Protein AF-A0A524C4P3-F1 (afdb_monomer_lite)

Foldseek 3Di:
DDVVVVVVVVVLVVVLVVLLVVLVVLLVVLVVVLVVCCVVPNNVCSVPDCSVVVSVVVNVVSLVSLVVRQDDPVSVVSSVVSVVVSVVVD

Secondary structure (DSSP, 8-state):
--HHHHHHHHHHHHHHHHHHHHHHHHHHHHHHHHHHHHHHH-HHHHHHSSHHHHHHHHHHHHHHHHHHH--SHHHHHHHHHHHHHHHTT-

pLDDT: mean 91.34, std 6.68, range [58.59, 97.75]

Sequence (90 aa):
MSDQIKVVMYIKNMISDMIFLNSIIATELMKITENLAALRHGEDFLKSSNCLPEHKILNEQIMEIVDKYNKTSEEIKRKEALENHILKHI

Structure (mmCIF, N/CA/C/O backbone):
data_AF-A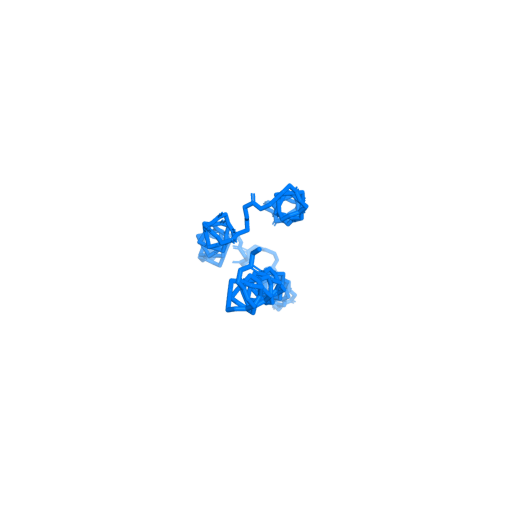0A524C4P3-F1
#
_entry.id   AF-A0A524C4P3-F1
#
loop_
_atom_site.group_PDB
_atom_site.id
_atom_site.type_symbol
_atom_site.label_atom_id
_atom_site.label_alt_id
_atom_site.label_comp_id
_atom_site.label_asym_id
_atom_site.label_entity_id
_atom_site.label_seq_id
_atom_site.pdbx_PDB_ins_code
_atom_site.Cartn_x
_atom_site.Cartn_y
_atom_site.Cartn_z
_atom_site.occupancy
_atom_site.B_iso_or_equiv
_atom_site.auth_seq_id
_atom_site.auth_comp_id
_atom_site.auth_asym_id
_atom_site.auth_atom_id
_atom_site.pdbx_PDB_model_num
ATOM 1 N N . MET A 1 1 ? -19.474 -0.567 28.212 1.00 63.31 1 MET A N 1
ATOM 2 C CA . MET A 1 1 ? -19.102 -1.427 27.066 1.00 63.31 1 MET A CA 1
ATOM 3 C C . MET A 1 1 ? -18.635 -2.762 27.629 1.00 63.31 1 MET A C 1
ATOM 5 O O . MET A 1 1 ? -17.781 -2.724 28.508 1.00 63.31 1 MET A O 1
ATOM 9 N N . SER A 1 2 ? -19.236 -3.889 27.227 1.00 86.62 2 SER A N 1
ATOM 10 C CA . SER A 1 2 ? -18.869 -5.217 27.760 1.00 86.62 2 SER A CA 1
ATOM 11 C C . SER A 1 2 ? -17.394 -5.522 27.457 1.00 86.62 2 SER A C 1
ATOM 13 O O . SER A 1 2 ? -16.882 -5.102 26.416 1.00 86.62 2 SER A O 1
ATOM 15 N N . ASP A 1 3 ? -16.698 -6.219 28.356 1.00 91.56 3 ASP A N 1
ATOM 16 C CA . ASP A 1 3 ? -15.273 -6.534 28.183 1.00 91.56 3 ASP A CA 1
ATOM 17 C C . ASP A 1 3 ? -15.002 -7.370 26.923 1.00 91.56 3 ASP A C 1
ATOM 19 O O . ASP A 1 3 ? -13.957 -7.217 26.296 1.00 91.56 3 ASP A O 1
ATOM 23 N N . GLN A 1 4 ? -15.986 -8.146 26.461 1.00 92.81 4 GLN A N 1
ATOM 24 C CA . GLN A 1 4 ? -15.908 -8.872 25.190 1.00 92.81 4 GLN A CA 1
ATOM 25 C C . GLN A 1 4 ? -15.774 -7.917 23.994 1.00 92.81 4 GLN A C 1
ATOM 27 O O . GLN A 1 4 ? -14.962 -8.154 23.104 1.00 92.81 4 GLN A O 1
ATOM 32 N N . ILE A 1 5 ? -16.510 -6.800 23.990 1.00 93.75 5 ILE A N 1
ATOM 33 C CA . ILE A 1 5 ? -16.440 -5.800 22.911 1.00 93.75 5 ILE A CA 1
ATOM 34 C C . ILE A 1 5 ? -15.057 -5.136 22.890 1.00 93.75 5 ILE A C 1
ATOM 36 O O . ILE A 1 5 ? -14.511 -4.892 21.817 1.00 93.75 5 ILE A O 1
ATOM 40 N N . LYS A 1 6 ? -14.458 -4.882 24.063 1.00 93.81 6 LYS A N 1
ATOM 41 C CA . LYS A 1 6 ? -13.098 -4.321 24.152 1.00 93.81 6 LYS A CA 1
ATOM 42 C C . LYS A 1 6 ? -12.063 -5.267 23.541 1.00 93.81 6 LYS A C 1
ATOM 44 O O . LYS A 1 6 ? -11.227 -4.818 22.764 1.00 93.81 6 LYS A O 1
ATOM 49 N N . VAL A 1 7 ? -12.145 -6.561 23.859 1.00 96.19 7 VAL A N 1
ATOM 50 C CA . VAL A 1 7 ? -11.235 -7.583 23.316 1.00 96.19 7 VAL A CA 1
ATOM 51 C C . VAL A 1 7 ? -11.385 -7.702 21.800 1.00 96.19 7 VAL A C 1
ATOM 53 O O . VAL A 1 7 ? -10.386 -7.693 21.087 1.00 96.19 7 VAL A O 1
ATOM 56 N N . VAL A 1 8 ? -12.619 -7.744 21.287 1.00 95.75 8 VAL A N 1
ATOM 57 C CA . VAL A 1 8 ? -12.871 -7.802 19.838 1.00 95.75 8 VAL A CA 1
ATOM 58 C C . VAL A 1 8 ? -12.301 -6.575 19.127 1.00 95.75 8 VAL A C 1
ATOM 60 O O . VAL A 1 8 ? -11.644 -6.717 18.098 1.00 95.75 8 VAL A O 1
ATOM 63 N N . MET A 1 9 ? -12.492 -5.378 19.686 1.00 93.06 9 MET A N 1
ATOM 64 C CA . MET A 1 9 ? -11.954 -4.148 19.103 1.00 93.06 9 MET A CA 1
ATOM 65 C C . MET A 1 9 ? -10.421 -4.133 19.108 1.00 93.06 9 MET A C 1
ATOM 67 O O . MET A 1 9 ? -9.803 -3.737 18.122 1.00 93.06 9 MET A O 1
ATOM 71 N N . TYR A 1 10 ? -9.800 -4.613 20.188 1.00 94.69 10 TYR A N 1
ATOM 72 C CA . TYR A 1 10 ? -8.348 -4.752 20.277 1.00 94.69 10 TYR A CA 1
ATOM 73 C C . TYR A 1 10 ? -7.799 -5.693 19.196 1.00 94.69 10 TYR A C 1
ATOM 75 O O . TYR A 1 10 ? -6.889 -5.316 18.459 1.00 94.69 10 TYR A O 1
ATOM 83 N N . ILE A 1 11 ? -8.404 -6.875 19.036 1.00 96.12 11 ILE A N 1
ATOM 84 C CA . ILE A 1 11 ? -8.016 -7.843 18.000 1.00 96.12 11 ILE A CA 1
ATOM 85 C C . ILE A 1 11 ? -8.219 -7.253 16.599 1.00 96.12 11 ILE A C 1
ATOM 87 O O . ILE A 1 11 ? -7.333 -7.375 15.755 1.00 96.12 11 ILE A O 1
ATOM 91 N N . LYS A 1 12 ? -9.346 -6.569 16.345 1.00 94.69 12 LYS A N 1
ATOM 92 C CA . LYS A 1 12 ? -9.589 -5.893 15.060 1.00 94.69 12 LYS A CA 1
ATOM 93 C C . LYS A 1 12 ? -8.469 -4.911 14.738 1.00 94.69 12 LYS A C 1
A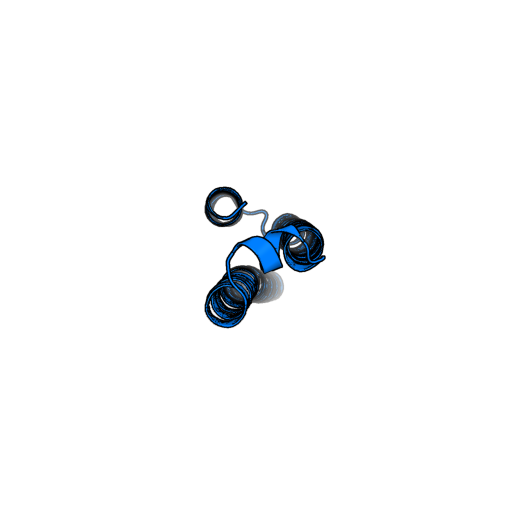TOM 95 O O . LYS A 1 12 ? -8.000 -4.894 13.605 1.00 94.69 12 LYS A O 1
ATOM 100 N N . ASN A 1 13 ? -8.051 -4.101 15.711 1.00 93.88 13 ASN A N 1
ATOM 101 C CA . ASN A 1 13 ? -7.010 -3.096 15.503 1.00 93.88 13 ASN A CA 1
ATOM 102 C C . ASN A 1 13 ? -5.661 -3.755 15.191 1.00 93.88 13 ASN A C 1
ATOM 104 O O . ASN A 1 13 ? -5.036 -3.392 14.199 1.00 93.88 13 ASN A O 1
ATOM 108 N N . MET A 1 14 ? -5.275 -4.794 15.943 1.00 96.56 14 MET A N 1
ATOM 109 C CA . MET A 1 14 ? -4.064 -5.572 15.650 1.00 96.56 14 MET A CA 1
ATOM 110 C C . MET A 1 14 ? -4.073 -6.155 14.231 1.00 96.56 14 MET A C 1
ATOM 112 O O . MET A 1 14 ? -3.075 -6.071 13.520 1.00 96.56 14 MET A O 1
ATOM 116 N N . ILE A 1 15 ? -5.201 -6.726 13.794 1.00 96.94 15 ILE A N 1
ATOM 117 C CA . ILE A 1 15 ? -5.337 -7.267 12.434 1.00 96.94 15 ILE A CA 1
ATOM 118 C C . ILE A 1 15 ? -5.234 -6.144 11.396 1.00 96.94 15 ILE A C 1
ATOM 120 O O . ILE A 1 15 ? -4.568 -6.314 10.379 1.00 96.94 15 ILE A O 1
ATOM 124 N N . SER A 1 16 ? -5.848 -4.989 11.656 1.00 95.44 16 SER A N 1
ATOM 125 C CA . SER A 1 16 ? -5.758 -3.811 10.787 1.00 95.44 16 SER A CA 1
ATOM 126 C C . SER A 1 16 ? -4.309 -3.357 10.599 1.00 95.44 16 SER A C 1
ATOM 128 O O . SER A 1 16 ? -3.884 -3.081 9.476 1.00 95.44 16 SER A O 1
ATOM 130 N N . ASP A 1 17 ? -3.537 -3.331 11.687 1.00 96.00 17 ASP A N 1
ATOM 131 C CA . ASP A 1 17 ? -2.114 -2.986 11.677 1.00 96.00 17 ASP A CA 1
ATOM 132 C C . ASP A 1 17 ? -1.291 -4.015 10.898 1.00 96.00 17 ASP A C 1
ATOM 134 O O . ASP A 1 17 ? -0.448 -3.643 10.082 1.00 96.00 17 ASP A O 1
ATOM 138 N N . MET A 1 18 ? -1.577 -5.308 11.078 1.00 97.75 18 MET A N 1
ATOM 139 C CA . MET A 1 18 ? -0.934 -6.373 10.308 1.00 97.75 18 MET A CA 1
ATOM 140 C C . MET A 1 18 ? -1.237 -6.270 8.813 1.00 97.75 18 MET A C 1
ATOM 142 O O . MET A 1 18 ? -0.327 -6.427 8.002 1.00 97.75 18 MET A O 1
ATOM 146 N N . ILE A 1 19 ? -2.490 -6.006 8.430 1.00 96.38 19 ILE A N 1
ATOM 147 C CA . ILE A 1 19 ? -2.874 -5.811 7.025 1.00 96.38 19 ILE A CA 1
ATOM 148 C C . ILE A 1 19 ? -2.081 -4.647 6.431 1.00 96.38 19 ILE A C 1
ATOM 150 O O . ILE A 1 19 ? -1.509 -4.773 5.349 1.00 96.38 19 ILE A O 1
ATOM 154 N N . PHE A 1 20 ? -2.000 -3.533 7.158 1.00 95.69 20 PHE A N 1
ATOM 155 C CA . PHE A 1 20 ? -1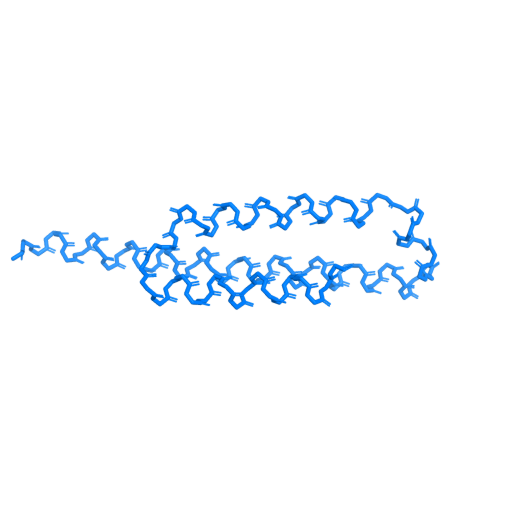.266 -2.358 6.711 1.00 95.69 20 PHE A CA 1
ATOM 156 C C . PHE A 1 20 ? 0.238 -2.633 6.540 1.00 95.69 20 PHE A C 1
ATOM 158 O O . PHE A 1 20 ? 0.797 -2.341 5.485 1.00 95.69 20 PHE A O 1
ATOM 165 N N . LEU A 1 21 ? 0.888 -3.261 7.525 1.00 96.75 21 LEU A N 1
ATOM 166 C CA . LEU A 1 21 ? 2.314 -3.604 7.443 1.00 96.75 21 LEU A CA 1
ATOM 167 C C . LEU A 1 21 ? 2.620 -4.576 6.300 1.00 96.75 21 LEU A C 1
ATOM 169 O O . LEU A 1 21 ? 3.584 -4.370 5.567 1.00 96.75 21 LEU A O 1
ATOM 173 N N . ASN A 1 22 ? 1.791 -5.605 6.106 1.00 97.19 22 ASN A N 1
ATOM 174 C CA . ASN A 1 22 ? 1.969 -6.537 4.990 1.00 97.19 22 ASN A CA 1
ATOM 175 C C . ASN A 1 22 ? 1.801 -5.848 3.631 1.00 97.19 22 ASN A C 1
ATOM 177 O O . ASN A 1 22 ? 2.483 -6.212 2.679 1.00 97.19 22 ASN A O 1
ATOM 181 N N . SER A 1 23 ? 0.946 -4.829 3.551 1.00 96.19 23 SER A N 1
ATOM 182 C CA . SER A 1 23 ? 0.762 -4.034 2.333 1.00 96.19 23 SER A CA 1
ATOM 183 C C . SER A 1 23 ? 2.016 -3.223 1.986 1.00 96.19 23 SER A C 1
ATOM 185 O O . SER A 1 23 ? 2.438 -3.203 0.830 1.00 96.19 23 SER A O 1
ATOM 187 N N . ILE A 1 24 ? 2.674 -2.627 2.988 1.00 95.69 24 ILE A N 1
ATOM 188 C CA . ILE A 1 24 ? 3.981 -1.970 2.810 1.00 95.69 24 ILE A CA 1
ATOM 189 C C . ILE A 1 24 ? 5.028 -2.989 2.351 1.00 95.69 24 ILE A C 1
ATOM 191 O O . ILE A 1 24 ? 5.702 -2.779 1.352 1.00 95.69 24 ILE A O 1
ATOM 195 N N . ILE A 1 25 ? 5.144 -4.126 3.040 1.00 96.25 25 ILE A N 1
ATOM 196 C CA . ILE A 1 25 ? 6.144 -5.149 2.700 1.00 96.25 25 ILE A CA 1
ATOM 197 C C . ILE A 1 25 ? 5.952 -5.650 1.264 1.00 96.25 25 ILE A C 1
ATOM 199 O O . ILE A 1 25 ? 6.924 -5.770 0.522 1.00 96.25 25 ILE A O 1
ATOM 203 N N . ALA A 1 26 ? 4.712 -5.926 0.858 1.00 96.06 26 ALA A N 1
ATOM 204 C CA . ALA A 1 26 ? 4.411 -6.412 -0.482 1.00 96.06 26 ALA A CA 1
ATOM 205 C C . ALA A 1 26 ? 4.788 -5.390 -1.566 1.00 96.06 26 ALA A C 1
ATOM 207 O O . ALA A 1 26 ? 5.449 -5.753 -2.537 1.00 96.06 26 ALA A O 1
ATOM 208 N N . THR A 1 27 ? 4.419 -4.120 -1.377 1.00 94.75 27 THR A N 1
ATOM 209 C CA . THR A 1 27 ? 4.722 -3.044 -2.339 1.00 94.75 27 THR A CA 1
ATOM 210 C C . THR A 1 27 ? 6.231 -2.801 -2.471 1.00 94.75 27 THR A C 1
ATOM 212 O O . THR A 1 27 ? 6.744 -2.698 -3.585 1.00 94.75 27 THR A O 1
ATOM 215 N N . GLU A 1 28 ? 6.976 -2.827 -1.364 1.00 94.94 28 GLU A N 1
ATOM 216 C CA . GLU A 1 28 ? 8.440 -2.694 -1.372 1.00 94.94 28 GLU A CA 1
ATOM 217 C C . GLU A 1 28 ? 9.137 -3.904 -2.019 1.00 94.94 28 GLU A C 1
ATOM 219 O O . GLU A 1 28 ? 10.081 -3.748 -2.796 1.00 94.94 28 GLU A O 1
ATOM 224 N N . LEU A 1 29 ? 8.658 -5.129 -1.768 1.00 95.75 29 LEU A N 1
ATOM 225 C CA . LEU A 1 29 ? 9.197 -6.338 -2.403 1.00 95.75 29 LEU A CA 1
ATOM 226 C C . LEU A 1 29 ? 8.985 -6.344 -3.922 1.00 95.75 29 LEU A C 1
ATOM 228 O O . LEU A 1 29 ? 9.880 -6.773 -4.657 1.00 95.75 29 LEU A O 1
ATOM 232 N N . MET A 1 30 ? 7.844 -5.844 -4.408 1.00 93.69 30 MET A N 1
ATOM 233 C CA . MET A 1 30 ? 7.614 -5.664 -5.846 1.00 93.69 30 MET A CA 1
ATOM 234 C C . MET A 1 30 ? 8.652 -4.712 -6.441 1.00 93.69 30 MET A C 1
ATOM 236 O O . MET A 1 30 ? 9.277 -5.045 -7.448 1.00 93.69 30 MET A O 1
ATOM 240 N N . LYS A 1 31 ? 8.932 -3.584 -5.775 1.00 91.44 31 LYS A N 1
ATOM 241 C CA . LYS A 1 31 ? 9.950 -2.625 -6.228 1.00 91.44 31 LYS A CA 1
ATOM 242 C C . LYS A 1 31 ? 11.364 -3.156 -6.204 1.00 91.44 31 LYS A C 1
ATOM 244 O O . LYS A 1 31 ? 12.105 -2.949 -7.161 1.00 91.44 31 LYS A O 1
ATOM 249 N N . ILE A 1 32 ? 11.741 -3.884 -5.161 1.00 94.00 32 ILE A N 1
ATOM 250 C CA . ILE A 1 32 ? 13.038 -4.563 -5.122 1.00 94.00 32 ILE A CA 1
ATOM 251 C C . ILE A 1 32 ? 13.162 -5.525 -6.310 1.00 94.00 32 ILE A C 1
ATOM 253 O O . ILE A 1 32 ? 14.210 -5.571 -6.953 1.00 94.00 32 ILE A O 1
ATOM 257 N N . THR A 1 33 ? 12.091 -6.250 -6.633 1.00 92.81 33 THR A N 1
ATOM 258 C CA . THR A 1 33 ? 12.069 -7.207 -7.746 1.00 92.81 33 THR A CA 1
ATOM 259 C C . THR A 1 33 ? 12.184 -6.512 -9.105 1.00 92.81 33 THR A C 1
ATOM 261 O O . THR A 1 33 ? 12.999 -6.925 -9.929 1.00 92.81 33 THR A O 1
ATOM 264 N N . GLU A 1 34 ? 11.436 -5.429 -9.324 1.00 91.81 34 GLU A N 1
ATOM 265 C CA . GLU A 1 34 ? 11.532 -4.600 -10.534 1.00 91.81 34 GLU A CA 1
ATOM 266 C C . GLU A 1 34 ? 12.940 -4.024 -10.709 1.00 91.81 34 GLU A C 1
ATOM 268 O O . GLU A 1 34 ? 13.556 -4.182 -11.763 1.00 91.81 34 GLU A O 1
ATOM 273 N N . ASN A 1 35 ? 13.484 -3.416 -9.653 1.00 91.44 35 ASN A N 1
ATOM 274 C CA . ASN A 1 35 ? 14.819 -2.829 -9.668 1.00 91.44 35 ASN A CA 1
ATOM 275 C C . ASN A 1 35 ? 15.886 -3.888 -9.958 1.00 91.44 35 ASN A C 1
ATOM 277 O O . ASN A 1 35 ? 16.796 -3.653 -10.751 1.00 91.44 35 ASN A O 1
ATOM 281 N N . LEU A 1 36 ? 15.766 -5.080 -9.366 1.00 94.25 36 LEU A N 1
ATOM 282 C CA . LEU A 1 36 ? 16.680 -6.187 -9.631 1.00 94.25 36 LEU A CA 1
ATOM 283 C C . LEU A 1 36 ? 16.588 -6.671 -11.086 1.00 94.25 36 LEU A C 1
ATOM 285 O O . LEU A 1 36 ? 17.616 -6.956 -11.706 1.00 94.25 36 LEU A O 1
ATOM 289 N N . ALA A 1 37 ? 15.380 -6.742 -11.649 1.00 91.12 37 ALA A N 1
ATOM 290 C CA . ALA A 1 37 ? 15.179 -7.099 -13.048 1.00 91.12 37 ALA A CA 1
ATOM 291 C C . ALA A 1 37 ? 15.788 -6.052 -13.996 1.00 91.12 37 ALA A C 1
ATOM 293 O O . ALA A 1 37 ? 16.501 -6.430 -14.929 1.00 91.12 37 ALA A O 1
ATOM 294 N N . ALA A 1 38 ? 15.596 -4.757 -13.722 1.00 92.38 38 ALA A N 1
ATOM 295 C CA . ALA A 1 38 ? 16.220 -3.668 -14.476 1.00 92.38 38 ALA A CA 1
ATOM 296 C C . ALA A 1 38 ? 17.750 -3.692 -14.382 1.00 92.38 38 ALA A C 1
ATOM 298 O O . ALA A 1 38 ? 18.427 -3.550 -15.396 1.00 92.38 38 ALA A O 1
ATOM 299 N N . LEU A 1 39 ? 18.315 -3.935 -13.195 1.00 94.56 39 LEU A N 1
ATOM 300 C CA . LEU A 1 39 ? 19.766 -4.061 -13.016 1.00 94.56 39 LEU A CA 1
ATOM 301 C C . LEU A 1 39 ? 20.353 -5.216 -13.834 1.00 94.56 39 LEU A C 1
ATOM 303 O O . LEU A 1 39 ? 21.471 -5.115 -14.335 1.00 94.56 39 LEU A O 1
ATOM 307 N N . ARG A 1 40 ? 19.611 -6.321 -13.970 1.00 93.56 40 ARG A N 1
ATOM 308 C CA . ARG A 1 40 ? 20.070 -7.512 -14.693 1.00 93.56 40 ARG A CA 1
ATOM 309 C C . ARG A 1 40 ? 19.897 -7.409 -16.208 1.00 93.56 40 ARG A C 1
ATOM 311 O O . ARG A 1 40 ? 20.750 -7.907 -16.940 1.00 93.56 40 ARG A O 1
ATOM 318 N N . HIS A 1 41 ? 18.786 -6.843 -16.672 1.00 91.31 41 HIS A N 1
ATOM 319 C CA . HIS A 1 41 ? 18.365 -6.903 -18.077 1.00 91.31 41 HIS A CA 1
ATOM 320 C C . HIS A 1 41 ? 18.288 -5.532 -18.771 1.00 91.31 41 HIS A C 1
ATOM 322 O O . HIS A 1 41 ? 18.062 -5.483 -19.978 1.00 91.31 41 HIS A O 1
ATOM 328 N N . GLY A 1 42 ? 18.510 -4.437 -18.039 1.00 90.25 42 GLY A N 1
ATOM 329 C CA . GLY A 1 42 ? 18.308 -3.059 -18.493 1.00 90.25 42 GLY A CA 1
ATOM 330 C C . GLY A 1 42 ? 16.874 -2.567 -18.264 1.00 90.25 42 GLY A C 1
ATOM 331 O O . GLY A 1 42 ? 15.939 -3.358 -18.164 1.00 90.25 42 GLY A O 1
ATOM 332 N N . GLU A 1 43 ? 16.675 -1.247 -18.198 1.00 87.00 43 GLU A N 1
ATOM 333 C CA . GLU A 1 43 ? 15.344 -0.648 -17.972 1.00 87.00 43 GLU A CA 1
ATOM 334 C C . GLU A 1 43 ? 14.328 -0.991 -19.074 1.00 87.00 43 GLU A C 1
ATOM 336 O O . GLU A 1 43 ? 13.131 -1.120 -18.808 1.00 87.00 43 GLU A O 1
ATOM 341 N N . ASP A 1 44 ? 14.794 -1.197 -20.307 1.00 88.44 44 ASP A N 1
ATOM 342 C CA . ASP A 1 44 ? 13.937 -1.553 -21.442 1.00 88.44 44 ASP A CA 1
ATOM 343 C C . ASP A 1 44 ? 13.255 -2.917 -21.255 1.00 88.44 44 ASP A C 1
ATOM 345 O O . ASP A 1 44 ? 12.166 -3.153 -21.788 1.00 88.44 44 ASP A O 1
ATOM 349 N N . PHE A 1 45 ? 13.837 -3.802 -20.438 1.00 89.81 45 PHE A N 1
ATOM 350 C CA . PHE A 1 45 ? 13.217 -5.072 -20.071 1.00 89.81 45 PHE A CA 1
ATOM 351 C C . PHE A 1 45 ? 11.934 -4.873 -19.253 1.00 89.81 45 PHE A C 1
ATOM 353 O O . PHE A 1 45 ? 10.930 -5.536 -19.506 1.00 89.81 45 PHE A O 1
A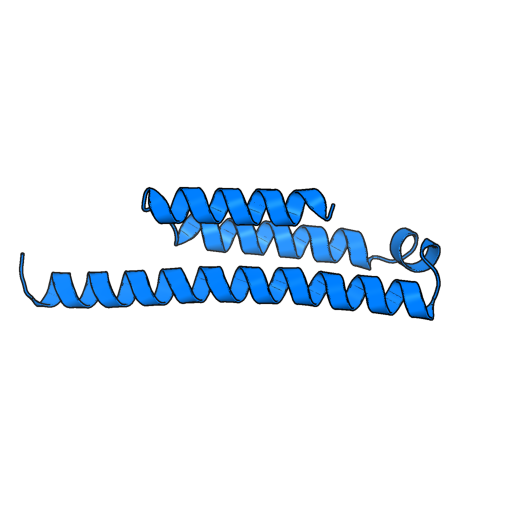TOM 360 N N . LEU A 1 46 ? 11.916 -3.931 -18.303 1.00 84.56 46 LEU A N 1
ATOM 361 C CA . LEU A 1 46 ? 10.710 -3.657 -17.513 1.00 84.56 46 LEU A CA 1
ATOM 362 C C . LEU A 1 46 ? 9.573 -3.121 -18.386 1.00 84.56 46 LEU A C 1
ATOM 364 O O . LEU A 1 46 ? 8.427 -3.514 -18.200 1.00 84.56 46 LEU A O 1
ATOM 368 N N . LYS A 1 47 ? 9.895 -2.270 -19.368 1.00 83.62 47 LYS A N 1
ATOM 369 C CA . LYS A 1 47 ? 8.910 -1.684 -20.293 1.00 83.62 47 LYS A CA 1
ATOM 370 C C . LYS A 1 47 ? 8.349 -2.691 -21.298 1.00 83.62 47 LYS A C 1
ATOM 372 O O . LYS A 1 47 ? 7.227 -2.522 -21.762 1.00 83.62 47 LYS A O 1
ATOM 377 N N . SER A 1 48 ? 9.143 -3.694 -21.669 1.00 87.50 48 SER A N 1
ATOM 378 C CA . SER A 1 48 ? 8.768 -4.717 -22.655 1.00 87.50 48 SER A CA 1
ATOM 379 C C . SER A 1 48 ? 8.180 -5.989 -22.036 1.00 87.50 48 SER A C 1
ATOM 381 O O . SER A 1 48 ? 7.621 -6.811 -22.759 1.00 87.50 48 SER A O 1
ATOM 383 N N . SER A 1 49 ? 8.286 -6.154 -20.716 1.00 88.88 49 SER A N 1
ATOM 384 C CA . SER A 1 49 ? 7.720 -7.282 -19.974 1.00 88.88 49 SER A CA 1
ATOM 385 C C . SER A 1 49 ? 6.370 -6.940 -19.337 1.00 88.88 49 SER A C 1
ATOM 387 O O . SER A 1 49 ? 5.979 -5.781 -19.221 1.00 88.88 49 SER A O 1
ATOM 389 N N . ASN A 1 50 ? 5.667 -7.969 -18.860 1.00 89.50 50 ASN A N 1
ATOM 390 C CA . ASN A 1 50 ? 4.400 -7.806 -18.143 1.00 89.50 50 ASN A CA 1
ATOM 391 C C . ASN A 1 50 ? 4.573 -7.400 -16.668 1.00 89.50 50 ASN A C 1
ATOM 393 O O . ASN A 1 50 ? 3.577 -7.239 -15.969 1.00 89.50 50 ASN A O 1
ATOM 397 N N . CYS A 1 51 ? 5.807 -7.197 -16.192 1.00 87.50 51 CYS A N 1
ATOM 398 C CA . CYS A 1 51 ? 6.100 -6.942 -14.781 1.00 87.50 51 CYS A CA 1
ATOM 399 C C . CYS A 1 51 ? 5.380 -5.691 -14.247 1.00 87.50 51 CYS A C 1
ATOM 401 O O . CYS A 1 51 ? 4.692 -5.769 -13.231 1.00 87.50 51 CYS A O 1
ATOM 403 N N . LEU A 1 52 ? 5.463 -4.559 -14.959 1.00 89.62 52 LEU A N 1
ATOM 404 C CA . LEU A 1 52 ? 4.826 -3.312 -14.518 1.00 89.62 52 LEU A CA 1
ATOM 405 C C . LEU A 1 52 ? 3.283 -3.397 -14.528 1.00 89.62 52 LEU A C 1
ATOM 407 O O . LEU A 1 52 ? 2.673 -3.037 -13.518 1.00 89.62 52 LEU A O 1
ATOM 411 N N . PRO A 1 53 ? 2.620 -3.892 -15.599 1.00 91.56 53 PRO A N 1
ATOM 412 C CA . PRO A 1 53 ? 1.173 -4.115 -15.575 1.00 91.56 53 PRO A CA 1
ATOM 413 C C . PRO A 1 53 ? 0.708 -5.069 -14.468 1.00 91.56 53 PRO A C 1
ATOM 415 O O . PRO A 1 53 ? -0.282 -4.784 -13.799 1.00 91.56 53 PRO A O 1
ATOM 418 N N . GLU A 1 54 ? 1.414 -6.183 -14.256 1.00 92.69 54 GLU A N 1
ATOM 419 C CA . GLU A 1 54 ? 1.059 -7.171 -13.231 1.00 92.69 54 GLU A CA 1
ATOM 420 C C . GLU A 1 54 ? 1.184 -6.580 -11.823 1.00 92.69 54 GLU A C 1
ATOM 422 O O . GLU A 1 54 ? 0.256 -6.687 -11.021 1.00 92.69 54 GLU A O 1
ATOM 427 N N . HIS A 1 55 ? 2.284 -5.885 -11.530 1.00 93.69 55 HIS A N 1
ATOM 428 C CA . HIS A 1 55 ? 2.473 -5.242 -10.231 1.00 93.69 55 HIS A CA 1
ATOM 429 C C . HIS A 1 55 ? 1.486 -4.097 -9.992 1.00 93.69 55 HIS A C 1
ATOM 431 O O . HIS A 1 55 ? 1.050 -3.898 -8.860 1.00 93.69 55 HIS A O 1
ATOM 437 N N . LYS A 1 56 ? 1.056 -3.383 -11.040 1.00 92.00 56 LYS A N 1
ATOM 438 C CA . LYS A 1 56 ? -0.019 -2.392 -10.917 1.00 92.00 56 LYS A CA 1
ATOM 439 C C . LYS A 1 56 ? -1.325 -3.034 -10.436 1.00 92.00 56 LYS A C 1
ATOM 441 O O . LYS A 1 56 ? -1.931 -2.520 -9.501 1.00 92.00 56 LYS A O 1
ATOM 446 N N . ILE A 1 57 ? -1.717 -4.172 -11.014 1.00 94.50 57 ILE A N 1
ATOM 447 C CA . ILE A 1 57 ? -2.919 -4.914 -10.595 1.00 94.50 57 ILE A CA 1
ATOM 448 C C . ILE A 1 57 ? -2.788 -5.380 -9.139 1.00 94.50 57 ILE A C 1
ATOM 450 O O . ILE A 1 57 ? -3.731 -5.261 -8.358 1.00 94.50 57 ILE A O 1
ATOM 454 N N . LEU A 1 58 ? -1.615 -5.882 -8.744 1.00 95.38 58 LEU A N 1
ATOM 455 C CA . LEU A 1 58 ? -1.380 -6.297 -7.359 1.00 95.38 58 LEU A CA 1
ATOM 456 C C . LEU A 1 58 ? -1.455 -5.112 -6.385 1.00 95.38 58 LEU A C 1
ATOM 458 O O . LEU A 1 58 ? -2.040 -5.241 -5.311 1.00 95.38 58 LEU A O 1
ATOM 462 N N . ASN A 1 59 ? -0.922 -3.950 -6.764 1.00 94.94 59 ASN A N 1
ATOM 463 C CA . ASN A 1 59 ? -1.026 -2.728 -5.969 1.00 94.94 59 ASN A CA 1
ATOM 464 C C . ASN A 1 59 ? -2.484 -2.274 -5.806 1.00 94.94 59 ASN A C 1
ATOM 466 O O . ASN A 1 59 ? -2.883 -1.898 -4.705 1.00 94.94 59 ASN A O 1
ATOM 470 N N . GLU A 1 60 ? -3.298 -2.358 -6.862 1.00 94.69 60 GLU A N 1
ATOM 471 C CA . GLU A 1 60 ? -4.739 -2.075 -6.797 1.00 94.69 60 GLU A CA 1
ATOM 472 C C . GLU A 1 60 ? -5.442 -3.018 -5.804 1.00 94.69 60 GLU A C 1
ATOM 474 O O . GLU A 1 60 ? -6.137 -2.556 -4.899 1.00 94.69 60 GLU A O 1
ATOM 479 N N . GLN A 1 61 ? -5.169 -4.325 -5.876 1.00 96.06 61 GLN A N 1
ATOM 480 C CA . GLN A 1 61 ? -5.716 -5.315 -4.936 1.00 96.06 61 GLN A CA 1
ATOM 481 C C . GLN A 1 61 ? -5.282 -5.064 -3.485 1.00 96.06 61 GLN A C 1
ATOM 483 O O . GLN A 1 61 ? -6.083 -5.194 -2.556 1.00 96.06 61 GLN A O 1
ATOM 488 N N . ILE A 1 62 ? -4.020 -4.684 -3.268 1.00 95.56 62 ILE A N 1
ATOM 489 C CA . ILE A 1 62 ? -3.516 -4.300 -1.946 1.00 95.56 62 ILE A CA 1
ATOM 490 C C . ILE A 1 62 ? -4.315 -3.109 -1.410 1.00 95.56 62 ILE A C 1
ATOM 492 O O . ILE A 1 62 ? -4.778 -3.147 -0.268 1.00 95.56 62 ILE A O 1
ATOM 496 N N . MET A 1 63 ? -4.536 -2.081 -2.230 1.00 94.81 63 MET A N 1
ATOM 497 C CA . MET A 1 63 ? -5.294 -0.899 -1.823 1.00 94.81 63 MET A CA 1
ATOM 498 C C . MET A 1 63 ? -6.761 -1.212 -1.523 1.00 94.81 63 MET A C 1
ATOM 500 O O . MET A 1 63 ? -7.302 -0.667 -0.560 1.00 94.81 63 MET A O 1
ATOM 504 N N . GLU A 1 64 ? -7.388 -2.128 -2.262 1.00 95.62 64 GLU A N 1
ATOM 505 C CA . GLU A 1 64 ? -8.739 -2.618 -1.964 1.00 95.62 64 GLU A CA 1
ATOM 506 C C . GLU A 1 64 ? -8.810 -3.332 -0.604 1.00 95.62 64 GLU A C 1
ATOM 508 O O . GLU A 1 64 ? -9.728 -3.092 0.186 1.00 95.62 64 GLU A O 1
ATOM 513 N N . ILE A 1 65 ? -7.825 -4.182 -0.287 1.00 95.88 65 ILE A N 1
ATOM 514 C CA . ILE A 1 65 ? -7.746 -4.873 1.010 1.00 95.88 65 ILE A CA 1
ATOM 515 C C . ILE A 1 65 ? -7.532 -3.861 2.139 1.00 95.88 65 ILE A C 1
ATOM 517 O O . ILE A 1 65 ? -8.228 -3.916 3.159 1.00 95.88 65 ILE A O 1
ATOM 521 N N . VAL A 1 66 ? -6.591 -2.927 1.969 1.00 95.06 66 VAL A N 1
ATOM 522 C CA . VAL A 1 66 ? -6.320 -1.882 2.961 1.00 95.06 66 VAL A CA 1
ATOM 523 C C . VAL A 1 66 ? -7.575 -1.054 3.189 1.00 95.06 66 VAL A C 1
ATOM 525 O O . VAL A 1 66 ? -7.961 -0.892 4.345 1.00 95.06 66 VAL A O 1
ATOM 528 N N . ASP A 1 67 ? -8.244 -0.602 2.125 1.00 93.44 67 ASP A N 1
ATOM 529 C CA . ASP A 1 67 ? -9.475 0.178 2.227 1.00 93.44 67 ASP A CA 1
ATOM 530 C C . ASP A 1 67 ? -10.563 -0.581 2.981 1.00 93.44 67 ASP A C 1
ATOM 532 O O . ASP A 1 67 ? -11.212 -0.015 3.858 1.00 93.44 67 ASP A O 1
ATOM 536 N N . LYS A 1 68 ? -10.744 -1.872 2.697 1.00 93.56 68 LYS A N 1
ATOM 537 C CA . LYS A 1 68 ? -11.792 -2.687 3.314 1.00 93.56 68 LYS A CA 1
ATOM 538 C C . LYS A 1 68 ? -11.669 -2.772 4.837 1.00 93.56 68 LYS A C 1
ATOM 540 O O . LYS A 1 68 ? -12.694 -2.725 5.519 1.00 93.56 68 LYS A O 1
ATOM 545 N N . TYR A 1 69 ? -10.453 -2.899 5.370 1.00 92.31 69 TYR A N 1
ATOM 546 C CA . TYR A 1 69 ? -10.235 -3.205 6.791 1.00 92.31 69 TYR A CA 1
ATOM 547 C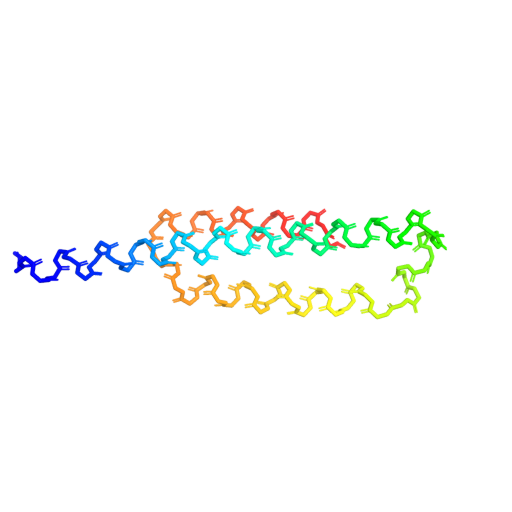 C . TYR A 1 69 ? -9.729 -2.020 7.637 1.00 92.31 69 TYR A C 1
ATOM 549 O O . TYR A 1 69 ? -9.914 -2.028 8.858 1.00 92.31 69 TYR A O 1
ATOM 557 N N . ASN A 1 70 ? -9.168 -0.977 7.013 1.00 89.25 70 ASN A N 1
ATOM 558 C CA . ASN A 1 70 ? -8.667 0.235 7.670 1.00 89.25 70 ASN A CA 1
ATOM 559 C C . ASN A 1 70 ? -9.670 1.392 7.489 1.00 89.25 70 ASN A C 1
ATOM 561 O O . ASN A 1 70 ? -9.685 2.054 6.456 1.00 89.25 70 ASN A O 1
ATOM 565 N N . LYS A 1 71 ? -10.526 1.629 8.490 1.00 90.12 71 LYS A N 1
ATOM 566 C CA . LYS A 1 71 ? -11.673 2.556 8.426 1.00 90.12 71 LYS A CA 1
ATOM 567 C C . LYS A 1 71 ? -11.668 3.659 9.491 1.00 90.12 71 LYS A C 1
ATOM 569 O O . LYS A 1 71 ? -12.478 4.577 9.399 1.00 90.12 71 LYS A O 1
ATOM 574 N N . THR A 1 72 ? -10.821 3.589 10.518 1.00 91.00 72 THR A N 1
ATOM 575 C CA . THR A 1 72 ? -10.700 4.691 11.490 1.00 91.00 72 THR A CA 1
ATOM 576 C C . THR A 1 72 ? -10.005 5.904 10.866 1.00 91.00 72 THR A C 1
ATOM 578 O O . THR A 1 72 ? -9.321 5.786 9.854 1.00 91.00 72 THR A O 1
ATOM 581 N N . SER A 1 73 ? -10.139 7.087 11.468 1.00 89.19 73 SER A N 1
ATOM 582 C CA . SER A 1 73 ? -9.530 8.306 10.919 1.00 89.19 73 SER A CA 1
ATOM 583 C C . SER A 1 73 ? -8.007 8.203 10.762 1.00 89.19 73 SER A C 1
ATOM 585 O O . SER A 1 73 ? -7.466 8.685 9.774 1.00 89.19 73 SER A O 1
ATOM 587 N N . GLU A 1 74 ? -7.308 7.548 11.694 1.00 90.31 74 GLU A N 1
ATOM 588 C CA . GLU A 1 74 ? -5.855 7.330 11.577 1.00 90.31 74 GLU A CA 1
ATOM 589 C C . GLU A 1 74 ? -5.507 6.241 10.556 1.00 90.31 74 GLU A C 1
ATOM 591 O O . GLU A 1 74 ? -4.533 6.352 9.814 1.00 90.31 74 GLU A O 1
ATOM 596 N N . GLU A 1 75 ? -6.345 5.210 10.469 1.00 91.56 75 GLU A N 1
ATOM 597 C CA . GLU A 1 75 ? -6.262 4.157 9.457 1.00 91.56 75 GLU A CA 1
ATOM 598 C C . GLU A 1 75 ? -6.415 4.704 8.027 1.00 91.56 75 GLU A C 1
ATOM 600 O O . GLU A 1 75 ? -5.711 4.265 7.118 1.00 91.56 75 GLU A O 1
ATOM 605 N N . ILE A 1 76 ? -7.282 5.700 7.843 1.00 91.50 76 ILE A N 1
ATOM 606 C CA . ILE A 1 76 ? -7.469 6.396 6.568 1.00 91.50 76 ILE A CA 1
ATOM 607 C C . ILE A 1 76 ? -6.221 7.212 6.218 1.00 91.50 76 ILE A C 1
ATOM 609 O O . ILE A 1 76 ? -5.695 7.064 5.119 1.00 91.50 76 ILE A O 1
ATOM 613 N N . LYS A 1 77 ? -5.671 7.994 7.157 1.00 92.56 77 LYS A N 1
ATOM 614 C CA . LYS A 1 77 ? -4.449 8.784 6.905 1.00 92.56 77 LYS A CA 1
ATOM 615 C C . LYS A 1 77 ? -3.259 7.914 6.504 1.00 92.56 77 LYS A C 1
ATOM 617 O O . LYS A 1 77 ? -2.514 8.254 5.588 1.00 92.56 77 LYS A O 1
ATOM 622 N N . ARG A 1 78 ? -3.054 6.776 7.177 1.00 92.62 78 ARG A N 1
ATOM 623 C CA . ARG A 1 78 ? -1.954 5.867 6.813 1.00 92.62 78 ARG A CA 1
ATOM 624 C C . ARG A 1 78 ? -2.199 5.169 5.473 1.00 92.62 78 ARG A C 1
ATOM 626 O O . ARG A 1 78 ? -1.240 4.960 4.737 1.00 92.62 78 ARG A O 1
ATOM 633 N N . LYS A 1 79 ? -3.456 4.856 5.127 1.00 92.31 79 LYS A N 1
ATOM 634 C CA . LYS A 1 79 ? -3.822 4.375 3.786 1.00 92.31 79 LYS A CA 1
ATOM 635 C C . LYS A 1 79 ? -3.448 5.417 2.732 1.00 92.31 79 LYS A C 1
ATOM 637 O O . LYS A 1 79 ? -2.782 5.058 1.773 1.00 92.31 79 LYS A O 1
ATOM 642 N N . GLU A 1 80 ? -3.819 6.683 2.920 1.00 91.94 80 GLU A N 1
ATOM 643 C CA . GLU A 1 80 ? -3.450 7.771 2.000 1.00 91.94 80 GLU A CA 1
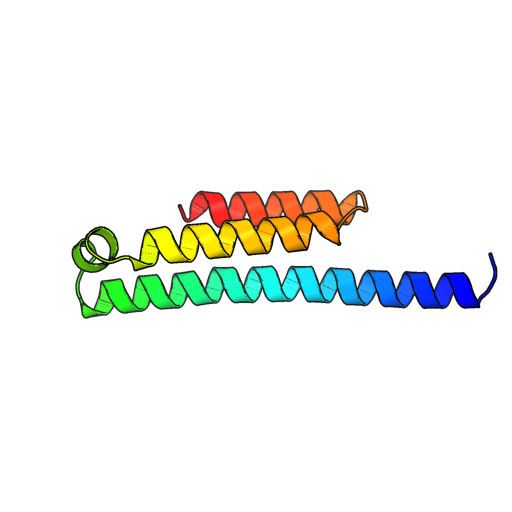ATOM 644 C C . GLU A 1 80 ? -1.925 7.901 1.868 1.00 91.94 80 GLU A C 1
ATOM 646 O O . GLU A 1 80 ? -1.403 8.133 0.779 1.00 91.94 80 GLU A O 1
ATOM 651 N N . ALA A 1 81 ? -1.176 7.716 2.960 1.00 90.69 81 ALA A N 1
ATOM 652 C CA . ALA A 1 81 ? 0.284 7.702 2.914 1.00 90.69 81 ALA A CA 1
ATOM 653 C C . ALA A 1 81 ? 0.836 6.532 2.079 1.00 90.69 81 ALA A C 1
ATOM 655 O O . ALA A 1 81 ? 1.762 6.736 1.293 1.00 90.69 81 ALA A O 1
ATOM 656 N N . LEU A 1 82 ? 0.258 5.333 2.215 1.00 92.19 82 LEU A N 1
ATOM 657 C CA . LEU A 1 82 ? 0.615 4.164 1.406 1.00 92.19 82 LEU A CA 1
ATOM 658 C C . LEU A 1 82 ? 0.248 4.363 -0.069 1.00 92.19 82 LEU A C 1
ATOM 660 O O . LEU A 1 82 ? 1.062 4.079 -0.938 1.00 92.19 82 LEU A O 1
ATOM 664 N N . GLU A 1 83 ? -0.932 4.903 -0.357 1.00 91.31 83 GLU A N 1
ATOM 665 C CA . GLU A 1 83 ? -1.365 5.213 -1.719 1.00 91.31 83 GLU A CA 1
ATOM 666 C C . GLU A 1 83 ? -0.395 6.190 -2.386 1.00 91.31 83 GLU A C 1
ATOM 668 O O . GLU A 1 83 ? 0.124 5.919 -3.462 1.00 91.31 83 GLU A O 1
ATOM 673 N N . ASN A 1 84 ? -0.046 7.278 -1.698 1.00 89.38 84 ASN A N 1
ATOM 674 C CA . ASN A 1 84 ? 0.948 8.232 -2.181 1.00 89.38 84 ASN A CA 1
ATOM 675 C C . ASN A 1 84 ? 2.337 7.607 -2.357 1.00 89.38 84 ASN A C 1
ATOM 677 O O . ASN A 1 84 ? 3.077 8.002 -3.256 1.00 89.38 84 ASN A O 1
ATOM 681 N N . HIS A 1 85 ? 2.719 6.662 -1.498 1.00 86.31 85 HIS A N 1
ATOM 682 C CA . HIS A 1 85 ? 3.962 5.915 -1.655 1.00 86.31 85 HIS A CA 1
ATOM 683 C C . HIS A 1 85 ? 3.933 5.063 -2.933 1.00 86.31 85 HIS A C 1
ATOM 685 O O . HIS A 1 85 ? 4.865 5.144 -3.726 1.00 86.31 85 HIS A O 1
ATOM 691 N N . ILE A 1 86 ? 2.843 4.334 -3.186 1.00 86.00 86 ILE A N 1
ATOM 692 C CA . ILE A 1 86 ? 2.645 3.534 -4.404 1.00 86.00 86 ILE A CA 1
ATOM 693 C C . ILE A 1 86 ? 2.580 4.423 -5.657 1.00 86.00 86 ILE A C 1
ATOM 695 O O . ILE A 1 86 ? 3.129 4.061 -6.691 1.00 86.00 86 ILE A O 1
ATOM 699 N N . LEU A 1 87 ? 1.953 5.599 -5.593 1.00 79.38 87 LEU A N 1
ATOM 700 C CA . LEU A 1 87 ? 1.858 6.512 -6.739 1.00 79.38 87 LEU A CA 1
ATOM 701 C C . LEU A 1 87 ? 3.207 7.117 -7.137 1.00 79.38 87 LEU A C 1
ATOM 703 O O . LEU A 1 87 ? 3.429 7.367 -8.313 1.00 79.38 87 LEU A O 1
ATOM 707 N N . LYS A 1 88 ? 4.129 7.330 -6.188 1.00 74.88 88 LYS A N 1
ATOM 708 C CA . LYS A 1 88 ? 5.506 7.788 -6.488 1.00 74.88 88 LYS A CA 1
ATOM 709 C C . LYS A 1 88 ? 6.335 6.767 -7.267 1.00 74.88 88 LYS A C 1
ATOM 711 O O . LYS A 1 88 ? 7.445 7.063 -7.696 1.00 74.88 88 LYS A O 1
ATOM 716 N N . HIS A 1 89 ? 5.798 5.568 -7.367 1.00 63.72 89 HIS A N 1
ATOM 717 C CA . HIS A 1 89 ? 6.433 4.362 -7.842 1.00 63.72 89 HIS A CA 1
ATOM 718 C C . HIS A 1 89 ? 5.815 3.882 -9.166 1.00 63.72 89 HIS A C 1
ATOM 720 O O . HIS A 1 89 ? 6.355 2.958 -9.771 1.00 63.72 89 HIS A O 1
ATOM 726 N N . ILE A 1 90 ? 4.696 4.469 -9.608 1.00 58.59 90 ILE A N 1
ATOM 727 C CA . ILE A 1 90 ? 4.068 4.234 -10.922 1.00 58.59 90 ILE A CA 1
ATOM 728 C C . ILE A 1 90 ? 4.626 5.243 -11.924 1.00 58.59 90 ILE A C 1
ATOM 730 O O . ILE A 1 90 ? 4.895 4.821 -13.070 1.00 58.59 90 ILE A O 1
#

Radius of gyration: 16.74 Å; chains: 1; bounding box: 39×18×51 Å